Protein AF-A0A7D5RYB4-F1 (afdb_monomer)

Foldseek 3Di:
DPPPVVVVVPPVVVVVLVVVLVVLVVVLVVVQVVVCVVVVHNDDCVVSVVVSCCVSVVVVVVVVVVVVVVVVVVVVD

pLDDT: mean 74.98, std 11.55, range [42.84, 89.06]

Radius of gyration: 18.09 Å; Cα contacts (8 Å, |Δi|>4): 16; chains: 1; bounding box: 40×23×48 Å

Nearest PDB structures (foldseek):
  2osz-assembly2_C  TM=5.808E-01  e=6.883E+00  Rattus norvegicus

Solvent-accessible surface area (backbone atoms only — not comparable to full-atom values): 4456 Å² total; per-residue (Å²): 140,70,77,62,60,70,61,48,64,62,62,53,49,56,55,54,48,50,53,50,43,54,50,49,52,52,51,48,53,52,51,50,53,52,51,26,62,73,67,74,41,90,67,73,60,64,65,59,50,50,53,47,52,50,52,56,56,44,52,60,54,52,53,50,51,51,52,52,48,51,56,54,54,66,72,74,112

Secondary structure (DSSP, 8-state):
--THHHHHHHHHHHHHHHHHHHHHHHHHHHHHHHHHHHHTS---HHHHHHHHHHHHHHHHHHHHHHHHHHHHHHT--

Sequence (77 aa):
MTTQQRFFIGKSFGIIWLGFSLVAVVVMVLTWLVTCLYHATVIPLDAVAFQTVTTIGAYPIVCWLLLHCQLALLRNV

Mean predicted aligned error: 10.21 Å

Structure (mmCIF, N/CA/C/O backbone):
data_AF-A0A7D5RYB4-F1
#
_entry.id   AF-A0A7D5RYB4-F1
#
loop_
_atom_site.group_PDB
_atom_site.id
_atom_site.type_symbol
_atom_site.label_atom_id
_atom_site.label_alt_id
_atom_site.label_comp_id
_atom_site.label_asym_id
_atom_site.label_entity_id
_atom_site.label_seq_id
_atom_site.pdbx_PDB_ins_code
_atom_site.Cartn_x
_atom_site.Cartn_y
_atom_site.Cartn_z
_atom_site.occupancy
_atom_site.B_iso_or_equiv
_atom_site.auth_seq_id
_atom_site.auth_comp_id
_atom_site.auth_asym_id
_atom_site.auth_atom_id
_atom_site.pdbx_PDB_model_num
ATOM 1 N N . MET A 1 1 ? -20.982 6.691 30.112 1.00 42.84 1 MET A N 1
ATOM 2 C CA . MET A 1 1 ? -19.706 6.810 29.367 1.00 42.84 1 MET A CA 1
ATOM 3 C C . MET A 1 1 ? -19.520 5.457 28.688 1.00 42.84 1 MET A C 1
ATOM 5 O O . MET A 1 1 ? -19.461 4.490 29.416 1.00 42.84 1 MET A O 1
ATOM 9 N N . THR A 1 2 ? -19.681 5.245 27.381 1.00 48.78 2 THR A N 1
ATOM 10 C CA . THR A 1 2 ? -18.699 5.588 26.336 1.00 48.78 2 THR A CA 1
ATOM 11 C C . THR A 1 2 ? -19.276 5.303 24.926 1.00 48.78 2 THR A C 1
AT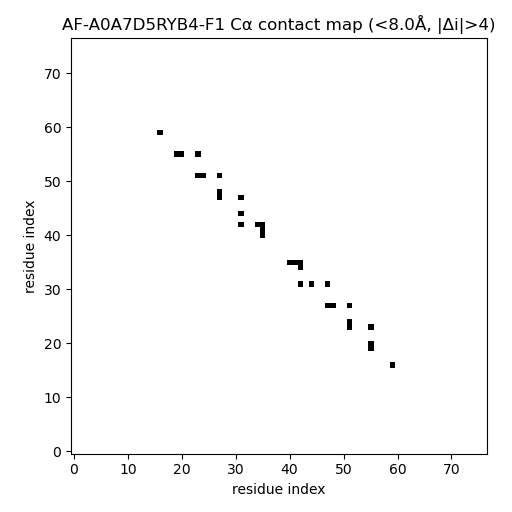OM 13 O O . THR A 1 2 ? -18.812 4.434 24.197 1.00 48.78 2 THR A O 1
ATOM 16 N N . THR A 1 3 ? -20.268 6.072 24.464 1.00 53.53 3 THR A N 1
ATOM 17 C CA . THR A 1 3 ? -20.723 6.009 23.048 1.00 53.53 3 THR A CA 1
ATOM 18 C C . THR A 1 3 ? -19.684 6.593 22.069 1.00 53.53 3 THR A C 1
ATOM 20 O O . THR A 1 3 ? -19.732 6.337 20.869 1.00 53.53 3 THR A O 1
ATOM 23 N N . GLN A 1 4 ? -18.676 7.310 22.580 1.00 47.50 4 GLN A N 1
ATOM 24 C CA . GLN A 1 4 ? -17.631 7.951 21.774 1.00 47.50 4 GLN A CA 1
ATOM 25 C C . GLN A 1 4 ? -16.622 6.967 21.160 1.00 47.50 4 GLN A C 1
ATOM 27 O O . GLN A 1 4 ? -16.112 7.221 20.071 1.00 47.50 4 GLN A O 1
ATOM 32 N N . GLN A 1 5 ? -16.362 5.818 21.797 1.00 53.44 5 GLN A N 1
ATOM 33 C CA . GLN A 1 5 ? -15.389 4.842 21.286 1.00 53.44 5 GLN A CA 1
ATOM 34 C C . GLN A 1 5 ? -15.844 4.229 19.952 1.00 53.44 5 GLN A C 1
ATOM 36 O O . GLN A 1 5 ? -15.052 4.122 19.023 1.00 53.44 5 GLN A O 1
ATOM 41 N N . ARG A 1 6 ? -17.138 3.918 19.796 1.00 53.28 6 ARG A N 1
ATOM 42 C CA . ARG A 1 6 ? -17.682 3.375 18.536 1.00 53.28 6 ARG A CA 1
ATOM 43 C C . ARG A 1 6 ? -17.686 4.380 17.383 1.00 53.28 6 ARG A C 1
ATOM 45 O O . ARG A 1 6 ? -17.538 3.970 16.238 1.00 53.28 6 ARG A O 1
ATOM 52 N N . PHE A 1 7 ? -17.826 5.676 17.669 1.00 48.16 7 PHE A N 1
ATOM 53 C CA . PHE A 1 7 ? -17.840 6.713 16.631 1.00 48.16 7 PHE A CA 1
ATOM 54 C C . PHE A 1 7 ? -16.425 7.093 16.154 1.00 48.16 7 PHE A C 1
ATOM 56 O O . PHE A 1 7 ? -16.245 7.486 15.001 1.00 48.16 7 PHE A O 1
ATOM 63 N N . PHE A 1 8 ? -15.405 6.919 17.004 1.00 51.06 8 PHE A N 1
ATOM 64 C CA . PHE A 1 8 ? -14.000 7.152 16.646 1.00 51.06 8 PHE A CA 1
ATOM 65 C C . PHE A 1 8 ? -13.324 5.965 15.944 1.00 51.06 8 PHE A C 1
ATOM 67 O O . PHE A 1 8 ? -12.456 6.192 15.104 1.00 51.06 8 PHE A O 1
ATOM 74 N N . ILE A 1 9 ? -13.750 4.725 16.211 1.00 55.75 9 ILE A N 1
ATOM 75 C CA . ILE A 1 9 ? -13.148 3.512 15.620 1.00 55.75 9 ILE A CA 1
ATOM 76 C C . ILE A 1 9 ? -13.326 3.439 14.088 1.00 55.75 9 ILE A C 1
ATOM 78 O O . ILE A 1 9 ? -12.467 2.896 13.404 1.00 55.75 9 ILE A O 1
ATOM 82 N N . GLY A 1 10 ? -14.385 4.028 13.519 1.00 54.22 10 GLY A N 1
ATOM 83 C CA . GLY A 1 10 ? -14.604 4.020 12.063 1.00 54.22 10 GLY A CA 1
ATOM 84 C C . GLY A 1 10 ? -14.006 5.213 11.305 1.00 54.22 10 GLY A C 1
ATOM 85 O O . GLY A 1 10 ? -13.621 5.075 10.146 1.00 54.22 10 GLY A O 1
ATOM 86 N N . LYS A 1 11 ? -13.924 6.395 11.933 1.00 56.09 11 LYS A N 1
ATOM 87 C CA . LYS A 1 11 ? -13.667 7.658 11.214 1.00 56.09 11 LYS A CA 1
ATOM 88 C C . LYS A 1 11 ? -12.181 8.009 11.070 1.00 56.09 11 LYS A C 1
ATOM 90 O O . LYS A 1 11 ? -11.812 8.613 10.068 1.00 56.09 11 LYS A O 1
ATOM 95 N N . SER A 1 12 ? -11.321 7.615 12.017 1.00 64.81 12 SER A N 1
ATOM 96 C CA . SER A 1 12 ? -9.864 7.803 11.879 1.00 64.81 12 SER A CA 1
ATOM 97 C C . SER A 1 12 ? -9.194 6.684 11.082 1.00 64.81 12 SER A C 1
ATOM 99 O O . SER A 1 12 ? -8.183 6.932 10.430 1.00 64.81 12 SER A O 1
ATOM 101 N N . PHE A 1 13 ? -9.772 5.477 11.082 1.00 67.56 13 PHE A N 1
ATOM 102 C CA . PHE A 1 13 ? -9.210 4.331 10.371 1.00 67.56 13 PHE A CA 1
ATOM 103 C C . PHE A 1 13 ? -9.083 4.604 8.873 1.00 67.56 13 PHE A C 1
ATOM 105 O O . PHE A 1 13 ? -8.025 4.372 8.303 1.00 67.56 13 PHE A O 1
ATOM 112 N N . GLY A 1 14 ? -10.119 5.181 8.253 1.00 71.69 14 GLY A N 1
ATOM 113 C CA . GLY A 1 14 ? -10.067 5.562 6.841 1.00 71.69 14 GLY A CA 1
ATOM 114 C C . GLY A 1 14 ? -8.966 6.581 6.534 1.00 71.69 14 GLY A C 1
ATOM 115 O O . GLY A 1 14 ? -8.305 6.469 5.511 1.00 71.69 14 GLY A O 1
ATOM 116 N N . ILE A 1 15 ? -8.712 7.534 7.436 1.00 72.75 15 ILE A N 1
ATOM 117 C CA . ILE A 1 15 ? -7.668 8.560 7.264 1.00 72.75 15 ILE A CA 1
ATOM 118 C C . ILE A 1 15 ? -6.271 7.940 7.393 1.00 72.75 15 ILE A C 1
ATOM 120 O O . ILE A 1 15 ? -5.394 8.215 6.577 1.00 72.75 15 ILE A O 1
ATOM 124 N N . ILE A 1 16 ? -6.069 7.071 8.387 1.00 73.81 16 ILE A N 1
ATOM 125 C CA . ILE A 1 16 ? -4.808 6.343 8.583 1.00 73.81 16 ILE A CA 1
ATOM 126 C C . ILE A 1 16 ? -4.561 5.386 7.410 1.00 73.81 16 ILE A C 1
ATOM 128 O O . ILE A 1 16 ? -3.446 5.318 6.898 1.00 73.81 16 ILE A O 1
ATOM 132 N N . TRP A 1 17 ? -5.603 4.695 6.943 1.00 76.62 17 TRP A N 1
ATOM 133 C CA . TRP A 1 17 ? -5.543 3.805 5.788 1.00 76.62 17 TRP A CA 1
ATOM 134 C C . TRP A 1 17 ? -5.238 4.564 4.497 1.00 76.62 17 TRP A C 1
ATOM 136 O O . TRP A 1 17 ? -4.389 4.109 3.742 1.00 76.62 17 TRP A O 1
ATOM 146 N N . LEU A 1 18 ? -5.837 5.740 4.275 1.00 80.00 18 LEU A N 1
ATOM 147 C CA . LEU A 1 18 ? -5.505 6.601 3.134 1.00 80.00 18 LEU A CA 1
ATOM 148 C C . LEU A 1 18 ? -4.053 7.089 3.182 1.00 80.00 18 LEU A C 1
ATOM 150 O O . LEU A 1 18 ? -3.368 7.085 2.161 1.00 80.00 18 LEU A O 1
ATOM 154 N N . GLY A 1 19 ? -3.561 7.472 4.365 1.00 82.25 19 GLY A N 1
ATOM 155 C CA . GLY A 1 19 ? -2.155 7.827 4.555 1.00 82.25 19 GLY A CA 1
ATOM 156 C C . GLY A 1 19 ? -1.226 6.653 4.241 1.00 82.25 19 GLY A C 1
ATOM 157 O O . GLY A 1 19 ? -0.270 6.802 3.483 1.00 82.25 19 GLY A O 1
ATOM 158 N N . PHE A 1 20 ? -1.547 5.464 4.752 1.00 80.44 20 PHE A N 1
ATOM 159 C CA . PHE A 1 20 ? -0.796 4.242 4.477 1.00 80.44 20 PHE A CA 1
ATOM 160 C C . PHE A 1 20 ? -0.849 3.848 2.998 1.00 80.44 20 PHE A C 1
ATOM 162 O O . PHE A 1 20 ? 0.190 3.536 2.427 1.00 80.44 20 PHE A O 1
ATOM 169 N N . SER A 1 21 ? -2.018 3.900 2.354 1.00 83.00 21 SER A N 1
ATOM 170 C CA . SER A 1 21 ? -2.163 3.564 0.936 1.00 83.00 21 SER A CA 1
ATOM 171 C C . SER A 1 21 ? -1.370 4.522 0.058 1.00 83.00 21 SER A C 1
ATOM 173 O O . SER A 1 21 ? -0.722 4.087 -0.888 1.00 83.00 21 SER A O 1
ATOM 175 N N . LEU A 1 22 ? -1.369 5.815 0.397 1.00 86.12 22 LEU A N 1
ATOM 176 C CA . LEU A 1 22 ? -0.586 6.820 -0.315 1.00 86.12 22 LEU A CA 1
ATOM 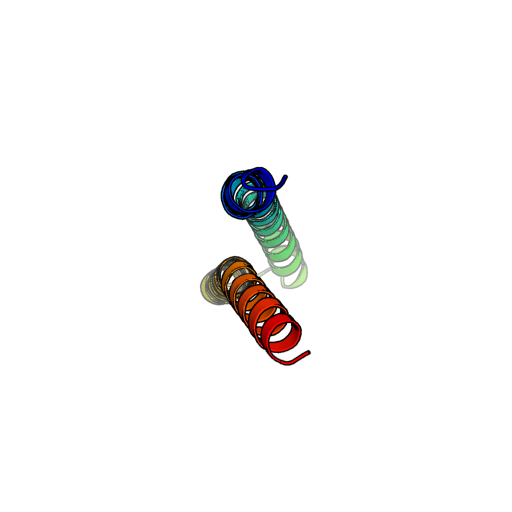177 C C . LEU A 1 22 ? 0.917 6.538 -0.190 1.00 86.12 22 LEU A C 1
ATOM 179 O O . LEU A 1 22 ? 1.620 6.518 -1.197 1.00 86.12 22 LEU A O 1
ATOM 183 N N . VAL A 1 23 ? 1.403 6.237 1.018 1.00 87.88 23 VAL A N 1
ATOM 184 C CA . VAL A 1 23 ? 2.806 5.846 1.237 1.00 87.88 23 VAL A CA 1
ATOM 185 C C . VAL A 1 23 ? 3.138 4.530 0.526 1.00 87.88 23 VAL A C 1
ATOM 187 O O . VAL A 1 23 ? 4.189 4.431 -0.100 1.00 87.88 23 VAL A O 1
ATOM 190 N N . ALA A 1 24 ? 2.247 3.538 0.552 1.00 84.31 24 ALA A N 1
ATOM 191 C CA . ALA A 1 24 ? 2.441 2.253 -0.116 1.00 84.31 24 ALA A CA 1
ATOM 192 C C . ALA A 1 24 ? 2.575 2.409 -1.639 1.00 84.31 24 ALA A C 1
ATOM 194 O O . ALA A 1 24 ? 3.431 1.768 -2.241 1.00 84.31 24 ALA A O 1
ATOM 195 N N . VAL A 1 25 ? 1.797 3.306 -2.256 1.00 84.00 25 VAL A N 1
ATOM 196 C CA . VAL A 1 25 ? 1.940 3.646 -3.682 1.00 84.00 25 VAL A CA 1
ATOM 197 C C . VAL A 1 25 ? 3.291 4.310 -3.960 1.00 84.00 25 VAL A C 1
ATOM 199 O O . VAL A 1 25 ? 3.949 3.964 -4.938 1.00 84.00 25 VAL A O 1
ATOM 202 N N . VAL A 1 26 ? 3.752 5.222 -3.096 1.00 89.06 26 VAL A N 1
ATOM 203 C CA . VAL A 1 26 ? 5.079 5.850 -3.247 1.00 89.06 26 VAL A CA 1
ATOM 204 C C . VAL A 1 26 ? 6.193 4.806 -3.157 1.00 89.06 26 VAL A C 1
ATOM 206 O O . VAL A 1 26 ? 7.087 4.784 -4.001 1.00 89.06 26 VAL A O 1
ATOM 209 N N . VAL A 1 27 ? 6.118 3.906 -2.174 1.00 88.19 27 VAL A N 1
ATOM 210 C CA . VAL A 1 27 ? 7.076 2.804 -2.022 1.00 88.19 27 VAL A CA 1
ATOM 211 C C . VAL A 1 27 ? 7.039 1.889 -3.244 1.00 88.19 27 VAL A C 1
ATOM 213 O O . VAL A 1 27 ? 8.097 1.577 -3.774 1.00 88.19 27 VAL A O 1
ATOM 216 N N . MET A 1 28 ? 5.855 1.537 -3.752 1.00 85.56 28 MET A N 1
ATOM 217 C CA . MET A 1 28 ? 5.701 0.732 -4.967 1.00 85.56 28 MET A CA 1
ATOM 218 C C . MET A 1 28 ? 6.441 1.344 -6.161 1.00 85.56 28 MET A C 1
ATOM 220 O O . MET A 1 28 ? 7.185 0.644 -6.848 1.00 85.56 28 MET A O 1
ATOM 224 N N . VAL A 1 29 ? 6.253 2.644 -6.408 1.00 85.25 29 VAL A N 1
ATOM 225 C CA . VAL A 1 29 ? 6.909 3.349 -7.521 1.00 85.25 29 VAL A CA 1
ATOM 226 C C . VAL A 1 29 ? 8.425 3.365 -7.340 1.00 85.25 29 VAL A C 1
ATOM 228 O O . VAL A 1 29 ? 9.153 3.114 -8.300 1.00 85.25 29 VAL A O 1
ATOM 231 N N . LEU A 1 30 ? 8.910 3.615 -6.120 1.00 88.19 30 LEU A N 1
ATOM 232 C CA . LEU A 1 30 ? 10.341 3.593 -5.811 1.00 88.19 30 LEU A CA 1
ATOM 233 C C . LEU A 1 30 ? 10.941 2.199 -6.003 1.00 88.19 30 LEU A C 1
ATOM 235 O O . LEU A 1 30 ? 11.990 2.072 -6.629 1.00 88.19 30 LEU A O 1
ATOM 239 N N . THR A 1 31 ? 10.274 1.154 -5.510 1.00 84.38 31 THR A N 1
ATOM 240 C CA . THR A 1 31 ? 10.710 -0.231 -5.697 1.00 84.38 31 THR A 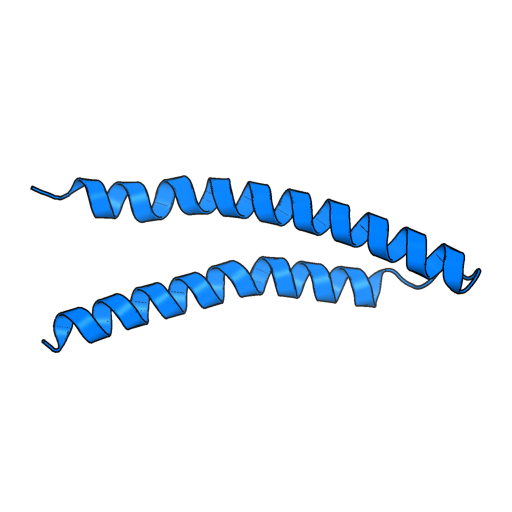CA 1
ATOM 241 C C . THR A 1 31 ? 10.753 -0.576 -7.179 1.00 84.38 31 THR A C 1
ATOM 243 O O . THR A 1 31 ? 11.782 -1.049 -7.643 1.00 84.38 31 THR A O 1
ATOM 246 N N . TRP A 1 32 ? 9.707 -0.253 -7.946 1.00 83.06 32 TRP A N 1
ATOM 247 C CA . TRP A 1 32 ? 9.685 -0.484 -9.391 1.00 83.06 32 TRP A CA 1
ATOM 248 C C . TRP A 1 32 ? 10.832 0.234 -10.115 1.00 83.06 32 TRP A C 1
ATOM 250 O O . TRP A 1 32 ? 11.520 -0.382 -10.925 1.00 83.06 32 TRP A O 1
ATOM 260 N N . LEU A 1 33 ? 11.099 1.500 -9.780 1.00 85.75 33 LEU A N 1
ATOM 261 C CA . LEU A 1 33 ? 12.227 2.259 -10.331 1.00 85.75 33 LEU A CA 1
ATOM 262 C C . LEU A 1 33 ? 13.574 1.590 -10.039 1.00 85.75 33 LEU A C 1
ATOM 264 O O . LEU A 1 33 ? 14.392 1.432 -10.945 1.00 85.75 33 LEU A O 1
ATOM 268 N N . VAL A 1 34 ? 13.798 1.176 -8.789 1.00 88.00 34 VAL A N 1
ATOM 269 C CA . VAL A 1 34 ? 15.032 0.496 -8.373 1.00 88.00 34 VAL A CA 1
ATOM 270 C C . VAL A 1 34 ? 15.183 -0.844 -9.091 1.00 88.00 34 VAL A C 1
ATOM 272 O O . VAL A 1 34 ? 16.267 -1.154 -9.577 1.00 88.00 34 VAL A O 1
ATOM 275 N N . THR A 1 35 ? 14.110 -1.629 -9.208 1.00 83.12 35 THR A N 1
ATOM 276 C CA . THR A 1 35 ? 14.138 -2.936 -9.875 1.00 83.12 35 THR A CA 1
ATOM 277 C C . THR A 1 35 ? 14.353 -2.796 -11.389 1.00 83.12 35 THR A C 1
ATOM 279 O O . THR A 1 35 ? 15.161 -3.532 -11.954 1.00 83.12 35 THR A O 1
ATOM 282 N N . CYS A 1 36 ? 13.724 -1.814 -12.045 1.00 85.06 36 CYS A N 1
ATOM 283 C CA . CYS A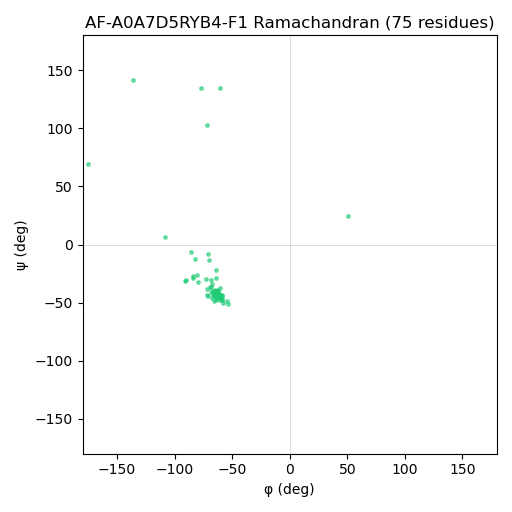 1 36 ? 13.974 -1.488 -13.455 1.00 85.06 36 CYS A CA 1
ATOM 284 C C . CYS A 1 36 ? 15.427 -1.058 -13.697 1.00 85.06 36 CYS A C 1
ATOM 286 O O . CYS A 1 36 ? 16.044 -1.497 -14.667 1.00 85.06 36 CYS A O 1
ATOM 288 N N . LEU A 1 37 ? 15.988 -0.235 -12.804 1.00 87.69 37 LEU A N 1
ATOM 289 C CA . LEU A 1 37 ? 17.385 0.191 -12.889 1.00 87.69 37 LEU A CA 1
ATOM 290 C C . LEU A 1 37 ? 18.351 -0.980 -12.664 1.00 87.69 37 LEU A C 1
ATOM 292 O O . LEU A 1 37 ? 19.344 -1.093 -13.375 1.00 87.69 37 LEU A O 1
ATOM 296 N N . TYR A 1 38 ? 18.045 -1.868 -11.714 1.00 85.94 38 TYR A N 1
ATOM 297 C CA . TYR A 1 38 ? 18.872 -3.030 -11.386 1.00 85.94 38 TYR A CA 1
ATOM 298 C C . TYR A 1 38 ? 18.941 -4.047 -12.530 1.00 85.94 38 TYR A C 1
ATOM 300 O O . TYR A 1 38 ? 20.018 -4.539 -12.856 1.00 85.94 38 TYR A O 1
ATOM 308 N N . HIS A 1 39 ? 17.805 -4.346 -13.164 1.00 82.75 39 HIS A N 1
ATOM 309 C CA . HIS A 1 39 ? 17.756 -5.293 -14.279 1.00 82.75 39 HIS A CA 1
ATOM 310 C C . HIS A 1 39 ? 18.062 -4.655 -15.642 1.00 82.75 39 HIS A C 1
ATOM 312 O O . HIS A 1 39 ? 18.157 -5.378 -16.629 1.00 82.75 39 HIS A O 1
ATOM 318 N N . ALA A 1 40 ? 18.210 -3.323 -15.712 1.00 82.69 40 ALA A N 1
ATOM 319 C CA . ALA A 1 40 ? 18.341 -2.549 -16.953 1.00 82.69 40 ALA A CA 1
ATOM 320 C C . ALA A 1 40 ? 17.245 -2.863 -17.997 1.00 82.69 40 ALA A C 1
ATOM 322 O O . ALA A 1 40 ? 17.426 -2.671 -19.199 1.00 82.69 40 ALA A O 1
ATOM 323 N N . THR A 1 41 ? 16.092 -3.346 -17.533 1.00 77.75 41 THR A N 1
ATOM 324 C CA . THR A 1 41 ? 14.951 -3.758 -18.352 1.00 77.75 41 THR A CA 1
ATOM 325 C C . THR A 1 41 ? 13.674 -3.226 -17.733 1.00 77.75 41 THR A C 1
ATOM 327 O O . THR A 1 41 ? 13.518 -3.250 -16.512 1.00 77.75 41 THR A O 1
ATOM 330 N N . VAL A 1 42 ? 12.735 -2.788 -18.571 1.00 76.56 42 VAL A N 1
ATOM 331 C CA . VAL A 1 42 ? 11.413 -2.352 -18.113 1.00 76.56 42 VAL A CA 1
ATOM 332 C C . VAL A 1 42 ? 10.622 -3.584 -17.682 1.00 76.56 42 VAL A C 1
ATOM 334 O O . VAL A 1 42 ? 10.140 -4.349 -18.516 1.00 76.56 42 VAL A O 1
ATOM 337 N N . ILE A 1 43 ? 10.527 -3.792 -16.370 1.00 76.06 43 ILE A N 1
ATOM 338 C CA . ILE A 1 43 ? 9.754 -4.889 -15.786 1.00 76.06 43 ILE A CA 1
ATOM 339 C C . ILE A 1 43 ? 8.275 -4.506 -15.841 1.00 76.06 43 ILE A C 1
ATOM 341 O O . ILE A 1 43 ? 7.931 -3.362 -15.506 1.00 76.06 43 ILE A O 1
ATOM 345 N N . PRO A 1 44 ? 7.393 -5.425 -16.263 1.00 75.06 44 PRO A N 1
ATOM 346 C CA . PRO A 1 44 ? 5.972 -5.143 -16.331 1.00 75.06 44 PRO A CA 1
ATOM 347 C C . PRO A 1 44 ? 5.433 -4.784 -14.936 1.00 75.06 44 PRO A C 1
ATOM 349 O O . PRO A 1 44 ? 5.774 -5.393 -13.922 1.00 75.06 44 PRO A O 1
ATOM 352 N N . LEU A 1 45 ? 4.625 -3.720 -14.880 1.00 71.75 45 LEU A N 1
ATOM 353 C CA . LEU A 1 45 ? 4.041 -3.215 -13.631 1.00 71.75 45 LEU A CA 1
ATOM 354 C C . LEU A 1 45 ? 2.956 -4.138 -13.063 1.00 71.75 45 LEU A C 1
ATOM 356 O O . LEU A 1 45 ? 2.483 -3.892 -11.960 1.00 71.75 45 LEU A O 1
ATOM 360 N N . ASP A 1 46 ? 2.540 -5.167 -13.794 1.00 75.88 46 ASP A N 1
ATOM 361 C CA . ASP A 1 46 ? 1.449 -6.069 -13.429 1.00 75.88 46 ASP A CA 1
ATOM 362 C C . ASP A 1 46 ? 1.692 -6.759 -12.078 1.00 75.88 46 ASP A C 1
ATOM 364 O O . ASP A 1 46 ? 0.847 -6.672 -11.186 1.00 75.88 46 ASP A O 1
ATOM 368 N N . ALA A 1 47 ? 2.868 -7.355 -11.877 1.00 75.19 47 ALA A N 1
ATOM 369 C CA . ALA A 1 47 ? 3.211 -8.054 -10.641 1.00 75.19 47 ALA A CA 1
ATOM 370 C C . ALA A 1 47 ? 3.317 -7.096 -9.440 1.00 75.19 47 ALA A C 1
ATOM 372 O O . ALA A 1 47 ? 2.800 -7.372 -8.354 1.00 75.19 47 ALA A O 1
ATOM 373 N N . VAL A 1 48 ? 3.952 -5.941 -9.647 1.00 75.00 48 VAL A N 1
ATOM 374 C CA . VAL A 1 48 ? 4.195 -4.934 -8.603 1.00 75.00 48 VAL A CA 1
ATOM 375 C C . VAL A 1 48 ? 2.899 -4.208 -8.215 1.00 75.00 48 VAL A C 1
ATOM 377 O O . VAL A 1 48 ? 2.636 -3.974 -7.031 1.00 75.00 48 VAL A O 1
ATOM 380 N N . ALA A 1 49 ? 2.037 -3.916 -9.191 1.00 76.50 49 ALA A N 1
ATOM 381 C CA . ALA A 1 49 ? 0.712 -3.354 -8.958 1.00 76.50 49 ALA A CA 1
ATOM 382 C C . ALA A 1 49 ? -0.183 -4.340 -8.202 1.00 76.50 49 ALA A C 1
ATOM 384 O O . ALA A 1 49 ? -0.827 -3.948 -7.227 1.00 76.50 49 ALA A O 1
ATOM 385 N N . PHE A 1 50 ? -0.186 -5.623 -8.583 1.00 81.12 50 PHE A N 1
ATOM 386 C CA . PHE A 1 50 ? -0.987 -6.634 -7.895 1.00 81.12 50 PHE A CA 1
ATOM 387 C C . PHE A 1 50 ? -0.536 -6.807 -6.443 1.00 81.12 50 PHE A C 1
ATOM 389 O O . PHE A 1 50 ? -1.369 -6.804 -5.538 1.00 81.12 50 PHE A O 1
ATOM 396 N N . GLN A 1 51 ? 0.775 -6.863 -6.187 1.00 80.56 51 GLN A N 1
ATOM 397 C CA . GLN A 1 51 ? 1.328 -6.923 -4.832 1.00 80.56 51 GLN A CA 1
ATOM 398 C C . GLN A 1 51 ? 0.902 -5.717 -3.982 1.00 80.56 51 GLN A C 1
ATOM 400 O O . GLN A 1 51 ? 0.498 -5.874 -2.827 1.00 80.56 51 GLN A O 1
ATOM 405 N N . THR A 1 52 ? 0.940 -4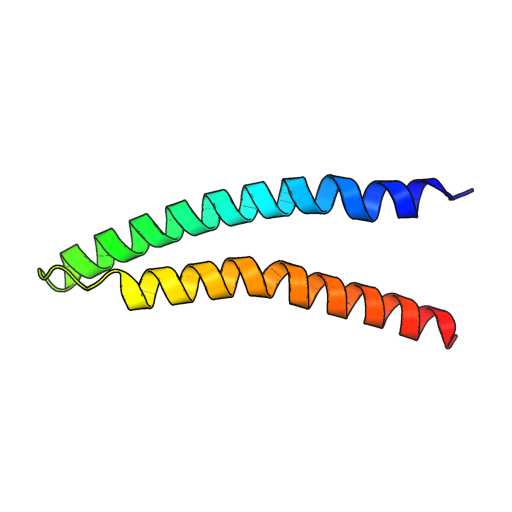.518 -4.558 1.00 80.00 52 THR A N 1
ATOM 406 C CA . THR A 1 52 ? 0.611 -3.280 -3.844 1.00 80.00 52 THR A CA 1
ATOM 407 C C . THR A 1 52 ? -0.882 -3.172 -3.560 1.00 80.00 52 THR A C 1
ATOM 409 O O . THR A 1 52 ? -1.264 -2.886 -2.427 1.00 80.00 52 THR A O 1
ATOM 412 N N . VAL A 1 53 ? -1.742 -3.492 -4.533 1.00 82.62 53 VAL A N 1
ATOM 413 C CA . VAL A 1 53 ? -3.202 -3.542 -4.333 1.00 82.62 53 VAL A CA 1
ATOM 414 C C . VAL A 1 53 ? -3.565 -4.602 -3.296 1.00 82.62 53 VAL A C 1
ATOM 416 O O . VAL A 1 53 ? -4.364 -4.331 -2.400 1.00 82.62 53 VAL A O 1
ATOM 419 N N . THR A 1 54 ? -2.936 -5.779 -3.357 1.00 81.56 54 THR A N 1
ATOM 420 C CA . THR A 1 54 ? -3.151 -6.849 -2.371 1.00 81.56 54 THR A CA 1
ATOM 421 C C . THR A 1 54 ? -2.728 -6.399 -0.975 1.00 81.56 54 THR A C 1
ATOM 423 O O . THR A 1 54 ? -3.446 -6.643 -0.016 1.00 81.56 54 THR A O 1
ATOM 426 N N . THR A 1 55 ? -1.615 -5.676 -0.844 1.00 80.56 55 THR A N 1
ATOM 427 C CA . THR A 1 55 ? -1.133 -5.154 0.446 1.00 80.56 55 THR A CA 1
ATOM 428 C C . THR A 1 55 ? -2.068 -4.081 1.013 1.00 80.56 55 THR A C 1
ATOM 430 O O . THR A 1 55 ? -2.447 -4.135 2.184 1.00 80.56 55 THR A O 1
ATOM 433 N N . ILE A 1 56 ? -2.498 -3.133 0.174 1.00 80.31 56 ILE A N 1
ATOM 434 C C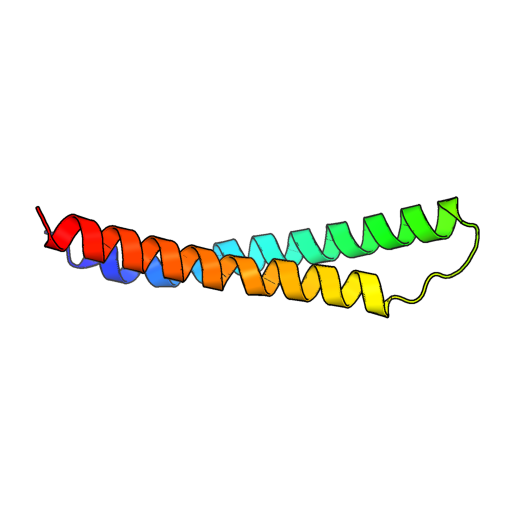A . ILE A 1 56 ? -3.427 -2.057 0.550 1.00 80.31 56 ILE A CA 1
ATOM 435 C C . ILE A 1 56 ? -4.803 -2.624 0.929 1.00 80.31 56 ILE A C 1
ATOM 437 O O . ILE A 1 56 ? -5.417 -2.144 1.883 1.00 80.31 56 ILE A O 1
ATOM 441 N N . GLY A 1 57 ? -5.276 -3.650 0.214 1.00 81.06 57 GLY A N 1
ATOM 442 C CA . GLY A 1 57 ? -6.559 -4.317 0.449 1.00 81.06 57 GLY A CA 1
ATOM 443 C C . GLY A 1 57 ? -6.542 -5.336 1.593 1.00 81.06 57 GLY A C 1
ATOM 444 O O . GLY A 1 57 ? -7.536 -5.470 2.303 1.00 81.06 57 GLY A O 1
ATOM 445 N N . ALA A 1 58 ? -5.419 -6.013 1.841 1.00 81.88 58 ALA A N 1
ATOM 446 C CA . ALA A 1 58 ? -5.283 -6.956 2.951 1.00 81.88 58 ALA A CA 1
ATOM 447 C C . ALA A 1 58 ? -5.282 -6.244 4.309 1.00 81.88 58 ALA A C 1
ATOM 449 O O . ALA A 1 58 ? -5.863 -6.750 5.268 1.00 81.88 58 ALA A O 1
ATOM 450 N N . TYR A 1 59 ? -4.685 -5.051 4.393 1.00 73.81 59 TYR A N 1
ATOM 451 C CA . TYR A 1 59 ? -4.607 -4.279 5.635 1.00 73.81 59 TYR A CA 1
ATOM 452 C C . TYR A 1 59 ? -5.977 -4.034 6.315 1.00 73.81 59 TYR A C 1
ATOM 454 O O . TYR A 1 59 ? -6.120 -4.370 7.494 1.00 73.81 59 TYR A O 1
ATOM 462 N N . PRO A 1 60 ? -7.022 -3.523 5.626 1.00 72.50 60 PRO A N 1
ATOM 463 C CA . PRO A 1 60 ? -8.341 -3.334 6.225 1.00 72.50 60 PRO A CA 1
ATOM 464 C C . PRO A 1 60 ? -9.039 -4.651 6.561 1.00 72.50 60 PRO A C 1
ATOM 466 O O . PRO A 1 60 ? -9.713 -4.717 7.585 1.00 72.50 60 PRO A O 1
ATOM 469 N N . ILE A 1 61 ? -8.840 -5.710 5.769 1.00 76.94 61 ILE A N 1
ATOM 470 C CA . ILE A 1 61 ? -9.422 -7.036 6.032 1.00 76.94 61 ILE A CA 1
ATOM 471 C C . ILE A 1 61 ? -8.866 -7.612 7.339 1.00 76.94 61 ILE A C 1
ATOM 473 O O . ILE A 1 61 ? -9.627 -8.056 8.199 1.00 76.94 61 ILE A O 1
ATOM 477 N N . VAL A 1 62 ? -7.545 -7.557 7.519 1.00 77.69 62 VAL A N 1
ATOM 478 C CA . VAL A 1 62 ? -6.871 -8.042 8.732 1.00 77.69 62 VAL A CA 1
ATOM 479 C C . VAL A 1 62 ? -7.281 -7.214 9.947 1.00 77.69 62 VAL A C 1
ATOM 481 O O . VAL A 1 62 ? -7.568 -7.775 11.004 1.00 77.69 62 VAL A O 1
ATOM 484 N N . CYS A 1 63 ? -7.371 -5.890 9.802 1.00 76.12 63 CYS A N 1
ATOM 485 C CA . CYS A 1 63 ? -7.797 -5.014 10.890 1.00 76.12 63 CYS A CA 1
ATOM 486 C C . CYS A 1 63 ? -9.255 -5.285 11.306 1.00 76.12 63 CYS A C 1
ATOM 488 O O . CYS A 1 63 ? -9.565 -5.343 12.497 1.00 76.12 63 CYS A O 1
ATOM 490 N N . TRP A 1 64 ? -10.141 -5.536 10.336 1.00 75.94 64 TRP A N 1
ATOM 491 C CA . TRP A 1 64 ? -11.535 -5.901 10.583 1.00 75.94 64 TRP A CA 1
ATOM 492 C C . TRP A 1 64 ? -11.654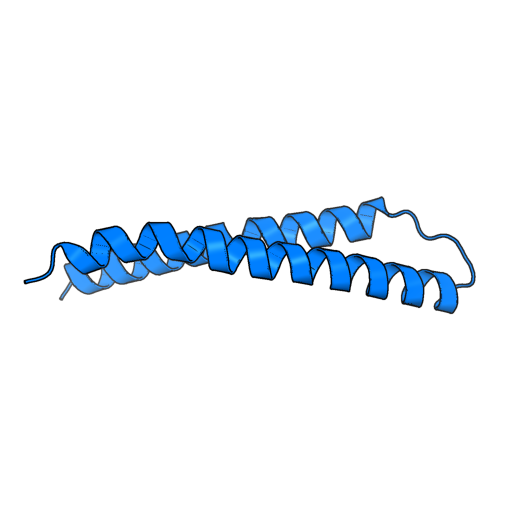 -7.257 11.285 1.00 75.94 64 TRP A C 1
ATOM 494 O O . TRP A 1 64 ? -12.391 -7.368 12.266 1.00 75.94 64 TRP A O 1
ATOM 504 N N . LEU A 1 65 ? -10.885 -8.262 10.852 1.00 80.31 65 LEU A N 1
ATOM 505 C CA . LEU A 1 65 ? -10.806 -9.573 11.504 1.00 80.31 65 LEU A CA 1
ATOM 506 C C . LEU A 1 65 ? -10.346 -9.462 12.961 1.00 80.31 65 LEU A C 1
ATOM 508 O O . LEU A 1 65 ? -10.982 -10.023 13.849 1.00 80.31 65 LEU A O 1
ATOM 512 N N . LEU A 1 66 ? -9.283 -8.700 13.225 1.00 81.00 66 LEU A N 1
ATOM 513 C CA . LEU A 1 66 ? -8.762 -8.484 14.578 1.00 81.00 66 LEU A CA 1
ATOM 514 C C . LEU A 1 66 ? -9.775 -7.783 15.488 1.00 81.00 66 LEU A C 1
ATOM 516 O O . LEU A 1 66 ? -9.945 -8.198 16.632 1.00 81.00 66 LEU A O 1
ATOM 520 N N . LEU A 1 67 ? -10.485 -6.771 14.983 1.00 77.81 67 LEU A N 1
ATOM 521 C CA . LEU A 1 67 ? -11.570 -6.107 15.711 1.00 77.81 67 LEU A CA 1
ATOM 522 C C . LEU A 1 67 ? -12.705 -7.078 16.061 1.00 77.81 67 LEU A C 1
ATOM 524 O O . LEU A 1 67 ? -13.190 -7.078 17.194 1.00 77.81 67 LEU A O 1
ATOM 528 N N . HIS A 1 68 ? -13.107 -7.933 15.118 1.00 78.31 68 HIS A N 1
ATOM 529 C CA . HIS A 1 68 ? -14.121 -8.961 15.368 1.00 78.31 68 HIS A CA 1
ATOM 530 C C . HIS A 1 68 ? -13.642 -9.987 16.399 1.00 78.31 68 HIS A C 1
ATOM 532 O O . HIS A 1 68 ? -14.400 -10.327 17.306 1.00 78.31 68 HIS A O 1
ATOM 538 N N . CYS A 1 69 ? -12.381 -10.422 16.322 1.00 79.94 69 CYS A N 1
ATOM 539 C CA . CYS A 1 69 ? -11.774 -11.314 17.309 1.00 79.94 69 CYS A CA 1
ATOM 540 C C . CYS A 1 69 ? -11.717 -10.683 18.707 1.00 79.94 69 CYS A C 1
ATOM 542 O O . CYS A 1 69 ? -12.065 -11.346 19.680 1.00 79.94 69 CYS A O 1
ATOM 544 N N . GLN A 1 70 ? -11.332 -9.407 18.825 1.00 78.69 70 GLN A N 1
ATOM 545 C CA . GLN A 1 70 ? -11.313 -8.693 20.108 1.00 78.69 70 GLN A CA 1
ATOM 546 C C . GLN A 1 70 ? -12.705 -8.625 20.739 1.00 78.69 70 GLN A C 1
ATOM 548 O O . GLN A 1 70 ? -12.855 -8.885 21.931 1.00 78.69 70 GLN A O 1
ATOM 553 N N . LEU A 1 71 ? -13.731 -8.318 19.941 1.00 77.50 71 LEU A N 1
ATOM 554 C CA . LEU A 1 71 ? -15.117 -8.274 20.410 1.00 77.50 71 LEU A CA 1
ATOM 555 C C . LEU A 1 71 ? -15.652 -9.664 20.777 1.00 77.50 71 LEU A C 1
ATOM 557 O O . LEU A 1 71 ? -16.405 -9.784 21.740 1.00 77.50 71 LEU A O 1
ATOM 561 N N . ALA A 1 72 ? -15.265 -10.708 20.041 1.00 77.69 72 ALA A N 1
ATOM 562 C CA . ALA A 1 72 ? -15.634 -12.086 20.353 1.00 77.69 72 ALA A CA 1
ATOM 563 C C . ALA A 1 72 ? -14.988 -12.571 21.660 1.00 77.69 72 ALA A C 1
ATOM 565 O O . ALA A 1 72 ? -15.668 -13.195 22.470 1.00 77.69 72 ALA A O 1
ATOM 566 N N . LEU A 1 73 ? -13.713 -12.238 21.891 1.00 79.44 73 LEU A N 1
ATOM 567 C CA . LEU A 1 73 ? -12.994 -12.558 23.127 1.00 79.44 73 LEU A CA 1
ATOM 568 C C . LEU A 1 73 ? -13.579 -11.820 24.335 1.00 79.44 73 LEU A C 1
ATOM 570 O O . LEU A 1 73 ? -13.881 -12.459 25.333 1.00 79.44 73 LEU A O 1
ATOM 574 N N . LEU A 1 74 ? -13.807 -10.506 24.226 1.00 76.88 74 LEU A N 1
ATOM 575 C CA . LEU A 1 74 ? -14.399 -9.692 25.298 1.00 76.88 74 LEU A CA 1
ATOM 576 C C . LEU A 1 74 ? -15.839 -10.084 25.648 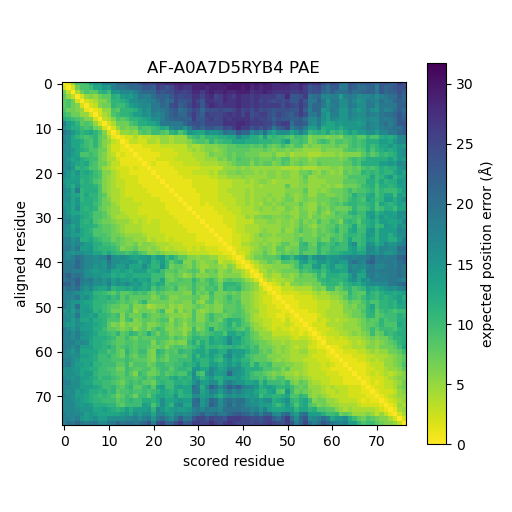1.00 76.88 74 LEU A C 1
ATOM 578 O O . LEU A 1 74 ? -16.299 -9.762 26.735 1.00 76.88 74 LEU A O 1
ATOM 582 N N . ARG A 1 75 ? -16.568 -10.743 24.739 1.00 68.88 75 ARG A N 1
ATOM 583 C CA . ARG A 1 75 ? -17.924 -11.248 25.005 1.00 68.88 75 ARG A CA 1
ATOM 584 C C . ARG A 1 75 ? -17.929 -12.597 25.735 1.00 68.88 75 ARG A C 1
ATOM 586 O O . ARG A 1 75 ? -18.993 -13.031 26.161 1.00 68.88 75 ARG A O 1
ATOM 593 N N . ASN A 1 76 ? -16.784 -13.274 25.812 1.00 57.06 76 ASN A N 1
ATOM 594 C CA . ASN A 1 76 ? -16.651 -14.628 26.356 1.00 57.06 76 ASN A CA 1
ATOM 595 C C . ASN A 1 76 ? -15.939 -14.672 27.725 1.00 57.06 76 ASN A C 1
ATOM 597 O O . ASN A 1 76 ? -15.642 -15.760 28.214 1.00 57.06 76 ASN A O 1
ATOM 601 N N . VAL A 1 77 ? -15.659 -13.503 28.312 1.00 53.28 77 VAL A N 1
ATOM 602 C CA . VAL A 1 77 ? -15.240 -13.283 29.711 1.00 5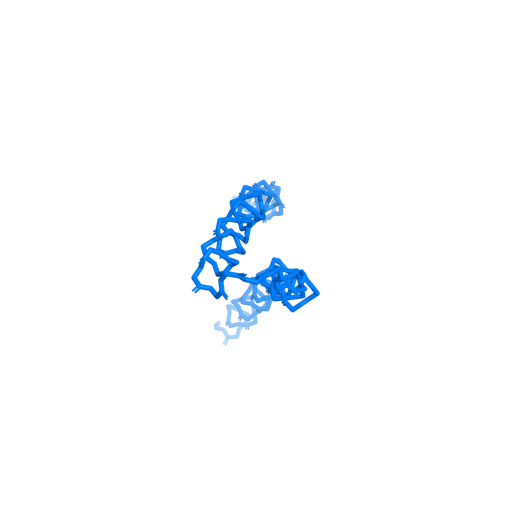3.28 77 VAL A CA 1
ATOM 603 C C . VAL A 1 77 ? -16.356 -12.573 30.459 1.00 53.28 77 VAL A C 1
ATOM 605 O O . VAL A 1 77 ? -16.524 -12.884 31.655 1.00 53.28 77 VAL A O 1
#